Protein AF-L7WCQ1-F1 (afdb_monomer_lite)

Sequence (106 aa):
MSQLNDIVSQRKKGLSSSEIRQKLEEDGVEEAQIQFYLQKSDELFFNQMMSPKKTETASTNNATKVIKIITLILCLLLLISIFLGYITTGLLGLLIIWILIRYSSF

Foldseek 3Di:
DVLLVVLLVVVVVVDDLVNNLVVCVVVVHDPVVSVVSSVVSVVVNVCCVPVPPPPVCVPVVVVVVVVVVVVVVVVVVVVVVVVVVVVVVVVVVVVVVVVVVVVVVD

Structure (mmCIF, N/CA/C/O backbone):
data_AF-L7WCQ1-F1
#
_entry.id   AF-L7WCQ1-F1
#
loop_
_atom_site.group_PDB
_atom_site.id
_atom_site.type_symbol
_atom_site.label_atom_id
_atom_site.label_alt_id
_atom_site.label_comp_id
_atom_site.label_asym_id
_atom_site.label_entity_id
_atom_site.label_seq_id
_atom_site.pdbx_PDB_ins_code
_atom_site.Cartn_x
_atom_site.Cartn_y
_atom_site.Cartn_z
_atom_site.occupancy
_atom_site.B_iso_or_equiv
_atom_site.auth_seq_id
_atom_site.auth_comp_id
_atom_site.auth_asym_id
_atom_site.auth_atom_id
_atom_site.pdbx_PDB_model_num
ATOM 1 N N . MET A 1 1 ? -9.998 -4.894 24.648 1.00 58.88 1 MET A N 1
ATOM 2 C CA . MET A 1 1 ? -9.268 -4.428 23.438 1.00 58.88 1 MET A CA 1
ATOM 3 C C . MET A 1 1 ? -10.175 -4.165 22.238 1.00 58.88 1 MET A C 1
ATOM 5 O O . MET A 1 1 ? -10.001 -3.121 21.627 1.00 58.88 1 MET A O 1
ATOM 9 N N . SER A 1 2 ? -11.134 -5.044 21.903 1.00 74.31 2 SER A N 1
ATOM 10 C CA . SER A 1 2 ? -12.042 -4.842 20.753 1.00 74.31 2 SER A CA 1
ATOM 11 C C . SER A 1 2 ? -12.893 -3.561 20.859 1.00 74.31 2 SER A C 1
ATOM 13 O O . SER A 1 2 ? -12.859 -2.754 19.935 1.00 74.31 2 SER A O 1
ATOM 15 N N . GLN A 1 3 ? -13.525 -3.298 22.012 1.00 77.50 3 GLN A N 1
ATOM 16 C CA . GLN A 1 3 ? -14.313 -2.071 22.242 1.00 77.50 3 GLN A CA 1
ATOM 17 C C . GLN A 1 3 ? -13.492 -0.782 22.107 1.00 77.50 3 GLN A C 1
ATOM 19 O O . GLN A 1 3 ? -13.899 0.136 21.409 1.00 77.50 3 GLN A O 1
ATOM 24 N N . LEU A 1 4 ? -12.299 -0.717 22.709 1.00 79.00 4 LEU A N 1
ATOM 25 C CA . LEU A 1 4 ? -11.437 0.468 22.610 1.00 79.00 4 LEU A CA 1
ATOM 26 C C . LEU A 1 4 ? -11.041 0.773 21.156 1.00 79.00 4 LEU A C 1
ATOM 28 O O . LEU A 1 4 ? -10.988 1.935 20.765 1.00 79.00 4 LEU A O 1
ATOM 32 N N . ASN A 1 5 ? -10.779 -0.257 20.347 1.00 78.19 5 ASN A N 1
ATOM 33 C CA . ASN A 1 5 ? -10.455 -0.066 18.936 1.00 78.19 5 ASN A CA 1
ATOM 34 C C . ASN A 1 5 ? -11.669 0.421 18.126 1.00 78.19 5 ASN A C 1
ATOM 36 O O . ASN A 1 5 ? -11.512 1.255 17.235 1.00 78.19 5 ASN A O 1
ATOM 40 N N . ASP A 1 6 ? -12.874 -0.054 18.457 1.00 82.88 6 ASP A N 1
ATOM 41 C CA . ASP A 1 6 ? -14.108 0.441 17.842 1.00 82.88 6 ASP A CA 1
ATOM 42 C C . ASP A 1 6 ? -14.368 1.910 18.201 1.00 82.88 6 ASP A C 1
ATOM 44 O O . ASP A 1 6 ? -14.624 2.726 17.320 1.00 82.88 6 ASP A O 1
ATOM 48 N N . ILE A 1 7 ? -14.166 2.291 19.463 1.00 82.88 7 ILE A N 1
ATOM 49 C CA . ILE A 1 7 ? -14.280 3.681 19.928 1.00 82.88 7 ILE A CA 1
ATOM 50 C C . ILE A 1 7 ? -13.277 4.597 19.206 1.00 82.88 7 ILE A C 1
ATOM 52 O O . ILE A 1 7 ? -13.637 5.670 18.723 1.00 82.88 7 ILE A O 1
ATOM 56 N N . VAL A 1 8 ? -12.022 4.158 19.053 1.00 79.00 8 VAL A N 1
ATOM 57 C CA . VAL A 1 8 ? -11.005 4.895 18.279 1.00 79.00 8 VAL A CA 1
ATOM 58 C C . VAL A 1 8 ? -11.408 5.019 16.802 1.00 79.00 8 VAL A C 1
ATOM 60 O O . VAL A 1 8 ? -11.184 6.060 16.185 1.00 79.00 8 VAL A O 1
ATOM 63 N N . SER A 1 9 ? -12.029 3.987 16.225 1.00 81.69 9 SER A N 1
ATOM 64 C CA . SER A 1 9 ? -12.565 4.015 14.857 1.00 81.69 9 SER A CA 1
ATOM 65 C C . SER A 1 9 ? -13.734 4.996 14.714 1.00 81.69 9 SER A C 1
ATOM 67 O O . SER A 1 9 ? -13.776 5.769 13.757 1.00 81.69 9 SER A O 1
ATOM 69 N N . GLN A 1 10 ? -14.652 5.029 15.682 1.00 82.50 10 GLN A N 1
ATOM 70 C CA . GLN A 1 10 ? -15.760 5.985 15.724 1.00 82.50 10 GLN A CA 1
ATOM 71 C C . GLN A 1 10 ? -15.245 7.428 15.823 1.00 82.50 10 GLN A C 1
ATOM 73 O O . GLN A 1 10 ? -15.680 8.286 15.055 1.00 82.50 10 GLN A O 1
ATOM 78 N N . ARG A 1 11 ? -14.227 7.682 16.652 1.00 81.38 11 ARG A N 1
ATOM 79 C CA . ARG A 1 11 ? -13.576 8.997 16.740 1.00 81.38 11 ARG A CA 1
ATOM 80 C C . ARG A 1 11 ? -12.903 9.414 15.428 1.00 81.38 11 ARG A C 1
ATOM 82 O O . ARG A 1 11 ? -13.032 10.562 15.014 1.00 81.38 11 ARG A O 1
ATOM 89 N N . LYS A 1 12 ? -12.264 8.487 14.703 1.00 77.81 12 LYS A N 1
ATOM 90 C CA . LYS A 1 12 ? -11.738 8.758 13.346 1.00 77.81 12 LYS A CA 1
ATOM 91 C C . LYS A 1 12 ? -12.819 9.137 12.335 1.00 77.81 12 LYS A C 1
ATOM 93 O O . LYS A 1 12 ? -12.526 9.869 11.396 1.00 77.81 12 LYS A O 1
ATOM 98 N N . LYS A 1 13 ? -14.042 8.627 12.505 1.00 82.75 13 LYS A N 1
ATOM 99 C CA . LYS A 1 13 ? -15.201 8.976 11.669 1.00 82.75 13 LYS A CA 1
ATOM 100 C C . LYS A 1 13 ? -15.810 10.337 12.029 1.00 82.75 13 LYS A C 1
ATOM 102 O O . LYS A 1 13 ? -16.728 10.766 11.343 1.00 82.75 13 LYS A O 1
ATOM 107 N N . GLY A 1 14 ? -15.291 11.012 13.058 1.00 80.25 14 GLY A N 1
ATOM 108 C CA . GLY A 1 14 ? -15.732 12.341 13.479 1.00 80.25 14 GLY A CA 1
ATOM 109 C C . GLY A 1 14 ? -16.789 12.349 14.581 1.00 80.25 14 GLY A C 1
ATOM 110 O O . GLY A 1 14 ? -17.325 13.416 14.859 1.00 80.25 14 GLY A O 1
ATOM 111 N N . LEU A 1 15 ? -17.086 11.205 15.215 1.00 85.00 15 LEU A N 1
ATOM 112 C CA . LEU A 1 15 ? -18.000 11.178 16.361 1.00 85.00 15 LEU A CA 1
ATOM 113 C C . LEU A 1 15 ? -17.390 11.903 17.564 1.00 85.00 15 LEU A C 1
ATOM 115 O O . LEU A 1 15 ? -16.224 11.693 17.919 1.00 85.00 15 LEU A O 1
ATOM 119 N N . SER A 1 16 ? -18.211 12.723 18.212 1.00 83.81 16 SER A N 1
ATOM 120 C CA . SER A 1 16 ? -17.870 13.412 19.450 1.00 83.81 16 SER A CA 1
ATOM 121 C C . SER A 1 16 ? -17.812 12.446 20.636 1.00 83.81 16 SER A C 1
ATOM 123 O O . SER A 1 16 ? -18.476 11.408 20.673 1.00 83.81 16 SER A O 1
ATOM 125 N N . SER A 1 17 ? -17.039 12.808 21.662 1.00 83.62 17 SER A N 1
ATOM 126 C CA . SER A 1 17 ? -16.943 12.029 22.904 1.00 83.62 17 SER A CA 1
ATOM 127 C C . SER A 1 17 ? -18.299 11.846 23.596 1.00 83.62 17 SER A C 1
ATOM 129 O O . SER A 1 17 ? -18.506 10.827 24.243 1.00 83.62 17 SER A O 1
ATOM 131 N N . SER A 1 18 ? -19.223 12.798 23.442 1.00 85.56 18 SER A N 1
ATOM 132 C CA . SER A 1 18 ? -20.597 12.712 23.951 1.00 85.56 18 SER A CA 1
ATOM 133 C C . SER A 1 18 ? -21.433 11.653 23.234 1.00 85.56 18 SER A C 1
ATOM 135 O O . SER A 1 18 ? -22.153 10.913 23.893 1.00 85.56 18 SER A O 1
ATOM 137 N N . GLU A 1 19 ? -21.309 11.532 21.911 1.00 86.44 19 GLU A N 1
ATOM 138 C CA . GLU A 1 19 ? -22.036 10.513 21.137 1.00 86.44 19 GLU A CA 1
ATOM 139 C C . GLU A 1 19 ? -21.513 9.106 21.445 1.00 86.44 19 GLU A C 1
ATOM 141 O O . GLU A 1 19 ? -22.281 8.163 21.621 1.00 86.44 19 GLU A O 1
ATOM 146 N N . ILE A 1 20 ? -20.190 8.972 21.568 1.00 87.31 20 ILE A N 1
ATOM 147 C CA . ILE A 1 20 ? -19.544 7.716 21.969 1.00 87.31 20 ILE A CA 1
ATOM 148 C C . ILE A 1 20 ? -19.964 7.339 23.392 1.00 87.31 20 ILE A C 1
ATOM 150 O O . ILE A 1 20 ? -20.255 6.178 23.662 1.00 87.31 20 ILE A O 1
ATOM 154 N N . ARG A 1 21 ? -20.005 8.319 24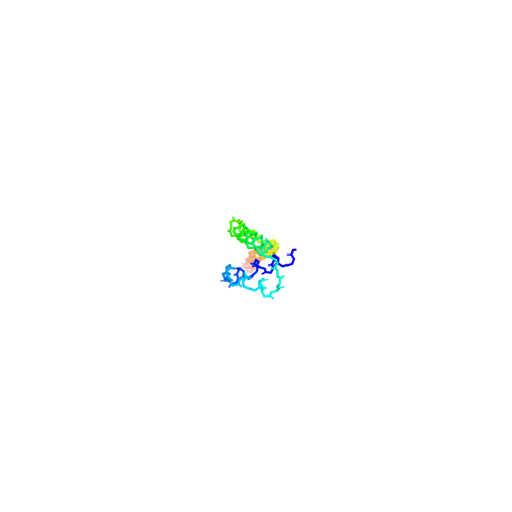.301 1.00 88.38 21 ARG A N 1
ATOM 155 C CA . ARG A 1 21 ? -20.451 8.127 25.681 1.00 88.38 21 ARG A CA 1
ATOM 156 C C . ARG A 1 21 ? -21.882 7.607 25.740 1.00 88.38 21 ARG A C 1
ATOM 158 O O . ARG A 1 21 ? -22.098 6.577 26.363 1.00 88.38 21 ARG A O 1
ATOM 165 N N . GLN A 1 22 ? -22.813 8.270 25.057 1.00 88.88 22 GLN A N 1
ATOM 166 C CA . GLN A 1 22 ? -24.214 7.853 25.020 1.00 88.88 22 GLN A CA 1
ATOM 167 C C . GLN A 1 22 ? -24.350 6.405 24.530 1.00 88.88 22 GLN A C 1
ATOM 169 O O . GLN A 1 22 ? -25.053 5.607 25.138 1.00 88.88 22 GLN A O 1
ATOM 174 N N . LYS A 1 23 ? -23.607 6.031 23.484 1.00 86.25 23 LYS A N 1
ATOM 175 C CA . LYS A 1 23 ? -23.614 4.661 22.962 1.00 86.25 23 LYS A CA 1
ATOM 176 C C . LYS A 1 23 ? -23.093 3.631 23.971 1.00 86.25 23 LYS A C 1
ATOM 178 O O . LYS A 1 23 ? -23.616 2.528 24.051 1.00 86.25 23 LYS A O 1
ATOM 183 N N . LEU A 1 24 ? -22.072 3.981 24.755 1.00 86.69 24 LEU A N 1
ATOM 184 C CA . LEU A 1 24 ? -21.542 3.096 25.796 1.00 86.69 24 LEU A CA 1
ATOM 185 C C . LEU A 1 24 ? -22.494 2.971 26.993 1.00 86.69 24 LEU A C 1
ATOM 187 O O . LEU A 1 24 ? -22.580 1.897 27.582 1.00 86.69 24 LEU A O 1
ATOM 191 N N . GLU A 1 25 ? -23.213 4.042 27.331 1.00 88.44 25 GLU A N 1
ATOM 192 C CA . GLU A 1 25 ? -24.284 4.007 28.333 1.00 88.44 25 GLU A CA 1
ATOM 193 C C . GLU A 1 25 ? -25.438 3.098 27.862 1.00 88.44 25 GLU A C 1
ATOM 195 O O . GLU A 1 25 ? -25.919 2.269 28.633 1.00 88.44 25 GLU A O 1
ATOM 200 N N . GLU A 1 26 ? -25.826 3.181 26.582 1.00 88.69 26 GLU A N 1
ATOM 201 C CA . GLU A 1 26 ? -26.829 2.304 25.951 1.00 88.69 26 GLU A CA 1
ATOM 202 C C . GLU A 1 26 ? -26.391 0.828 25.921 1.00 88.69 26 GLU A C 1
ATOM 204 O O . GLU A 1 26 ? -27.207 -0.067 26.149 1.00 88.69 26 GLU A O 1
ATOM 209 N N . ASP A 1 27 ? -25.097 0.570 25.718 1.00 85.06 27 ASP A N 1
ATOM 210 C CA . ASP A 1 27 ? -24.494 -0.768 25.762 1.00 85.06 27 ASP A CA 1
ATOM 211 C C . ASP A 1 27 ? -24.334 -1.315 27.203 1.00 85.06 27 ASP A C 1
ATOM 213 O O . ASP A 1 27 ? -23.844 -2.432 27.397 1.00 85.06 27 ASP A O 1
ATOM 217 N N . GLY A 1 28 ? -24.738 -0.551 28.227 1.00 86.44 28 GLY A N 1
ATOM 218 C CA . GLY A 1 28 ? -24.673 -0.951 29.636 1.00 86.44 28 GLY A CA 1
ATOM 219 C C . GLY A 1 28 ? -23.259 -0.945 30.223 1.00 86.44 28 GLY A C 1
ATOM 220 O O . GLY A 1 28 ? -22.982 -1.667 31.184 1.00 86.44 28 GLY A O 1
ATOM 221 N N . VAL A 1 29 ? -22.344 -0.164 29.643 1.00 85.75 29 VAL A N 1
ATOM 222 C CA . VAL A 1 29 ? -20.970 -0.030 30.135 1.00 85.75 29 VAL A CA 1
ATOM 223 C C . VAL A 1 29 ? -20.957 0.845 31.387 1.00 85.75 29 VAL A C 1
ATOM 225 O O . VAL A 1 29 ? -21.604 1.883 31.468 1.00 85.75 29 VAL A O 1
ATOM 228 N N . GLU A 1 30 ? -20.189 0.425 32.384 1.00 88.88 30 GLU A N 1
ATOM 229 C CA . GLU A 1 30 ? -20.057 1.141 33.647 1.00 88.88 30 GLU A CA 1
ATOM 230 C C . GLU A 1 30 ? -19.341 2.491 33.468 1.00 88.88 30 GLU A C 1
ATOM 232 O O . GLU A 1 30 ? -18.329 2.580 32.772 1.00 88.88 30 GLU A O 1
ATOM 237 N N . GLU A 1 31 ? -19.810 3.535 34.154 1.00 85.69 31 GLU A N 1
ATOM 238 C CA . GLU A 1 31 ? -19.327 4.918 34.006 1.00 85.69 31 GLU A CA 1
ATOM 239 C C . GLU A 1 31 ? -17.798 5.061 34.163 1.00 85.69 31 GLU A C 1
ATOM 241 O O . GLU A 1 31 ? -17.138 5.766 33.396 1.00 85.69 31 GLU A O 1
ATOM 246 N N . ALA A 1 32 ? -17.198 4.330 35.110 1.00 84.94 32 ALA A N 1
ATOM 247 C CA . ALA A 1 32 ? -15.747 4.316 35.309 1.00 84.94 32 ALA A CA 1
ATOM 248 C C . ALA A 1 32 ? -14.990 3.755 34.088 1.00 84.94 32 ALA A C 1
ATOM 250 O O . ALA A 1 32 ? -13.901 4.222 33.741 1.00 84.94 32 ALA A O 1
ATOM 251 N N . GLN A 1 33 ? -15.578 2.771 33.406 1.00 85.62 33 GLN A N 1
ATOM 252 C CA . GLN A 1 33 ? -15.022 2.181 32.191 1.00 85.62 33 GLN A CA 1
ATOM 253 C C . GLN A 1 33 ? -15.231 3.101 30.986 1.00 85.62 33 GLN A C 1
ATOM 255 O O . GLN A 1 33 ? -14.324 3.235 30.167 1.00 85.62 33 GLN A O 1
ATOM 260 N N . ILE A 1 34 ? -16.374 3.789 30.901 1.00 86.56 34 ILE A N 1
ATOM 261 C CA . ILE A 1 34 ? -16.646 4.802 29.870 1.00 86.56 34 ILE A CA 1
ATOM 262 C C . ILE A 1 34 ? -15.576 5.892 29.904 1.00 86.56 34 ILE A C 1
ATOM 264 O O . ILE A 1 34 ? -14.951 6.184 28.880 1.00 86.56 34 ILE A O 1
ATOM 268 N N . GLN A 1 35 ? -15.310 6.450 31.086 1.00 88.19 35 GLN A N 1
ATOM 269 C CA . GLN A 1 35 ? -14.297 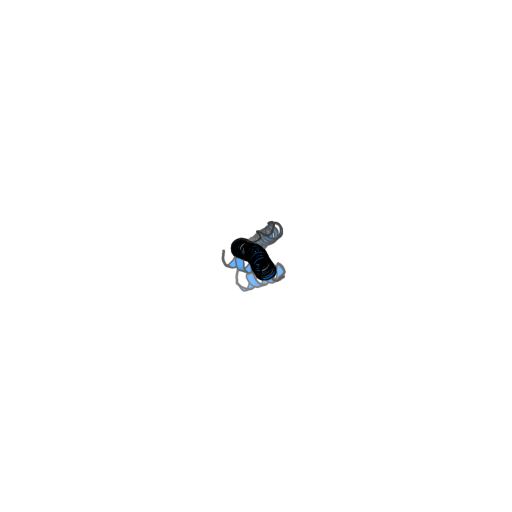7.489 31.253 1.00 88.19 35 GLN A CA 1
ATOM 270 C C . GLN A 1 35 ? -12.904 6.991 30.847 1.00 88.19 35 GLN A C 1
ATOM 272 O O . GLN A 1 35 ? -12.190 7.670 30.103 1.00 88.19 35 GLN A O 1
ATOM 277 N N . PHE A 1 36 ? -12.546 5.772 31.261 1.00 88.88 36 PHE A N 1
ATOM 278 C CA . PHE A 1 36 ? -11.294 5.132 30.866 1.00 88.88 36 PHE A CA 1
ATOM 279 C C . PHE A 1 36 ? -11.179 4.961 29.342 1.00 88.88 36 PHE A C 1
ATOM 281 O O . PHE A 1 36 ? -10.141 5.279 28.756 1.00 88.88 36 PHE A O 1
ATOM 288 N N . TYR A 1 37 ? -12.233 4.485 28.674 1.00 85.75 37 TYR A N 1
ATOM 289 C CA . TYR A 1 37 ? -12.221 4.270 27.228 1.00 85.75 37 TYR A CA 1
ATOM 290 C C . TYR A 1 37 ? -12.149 5.575 26.432 1.00 85.75 37 TYR A C 1
ATOM 292 O O . TYR A 1 37 ? -11.421 5.640 25.436 1.00 85.75 37 TYR A O 1
ATOM 300 N N . LEU A 1 38 ? -12.853 6.621 26.866 1.00 87.81 38 LEU A N 1
ATOM 301 C CA . LEU A 1 38 ? -12.807 7.938 26.227 1.00 87.81 38 LEU A CA 1
ATOM 302 C C . LEU A 1 38 ? -11.411 8.558 26.325 1.00 87.81 38 LEU A C 1
ATOM 304 O O . LEU A 1 38 ? -10.833 8.933 25.304 1.00 87.81 38 LEU A O 1
ATOM 308 N N . GLN A 1 39 ? -10.825 8.563 27.525 1.00 89.62 39 GLN A N 1
ATOM 309 C CA . GLN A 1 39 ? -9.482 9.099 27.740 1.00 89.62 39 GLN A CA 1
ATOM 310 C C . GLN A 1 39 ? -8.436 8.329 26.925 1.00 89.62 39 GLN A C 1
ATOM 312 O O . GLN A 1 39 ? -7.605 8.918 26.233 1.00 89.62 39 GLN A O 1
ATOM 317 N N . LYS A 1 40 ? -8.500 6.996 26.952 1.00 87.12 40 LYS A N 1
ATOM 318 C CA . LYS A 1 40 ? -7.525 6.159 26.252 1.00 87.12 40 LYS A CA 1
ATOM 319 C C . LYS A 1 40 ? -7.655 6.237 24.734 1.00 87.12 40 LYS A C 1
ATOM 321 O O . LYS A 1 40 ? -6.660 6.143 24.016 1.00 87.12 40 LYS A O 1
ATOM 326 N N . SER A 1 41 ? -8.870 6.417 24.225 1.00 85.44 41 SER A N 1
ATOM 327 C CA . SER A 1 41 ? -9.077 6.645 22.798 1.00 85.44 41 SER A CA 1
ATOM 328 C C . SER A 1 41 ? -8.592 8.026 22.353 1.00 85.44 41 SER A C 1
ATOM 330 O O . SER A 1 41 ? -8.237 8.169 21.185 1.00 85.44 41 SER A O 1
ATOM 332 N N . ASP A 1 42 ? -8.547 9.033 23.238 1.00 85.12 42 ASP A N 1
ATOM 333 C CA . ASP A 1 42 ? -8.059 10.385 22.907 1.00 85.12 42 ASP A CA 1
ATOM 334 C C . ASP A 1 42 ? -6.546 10.347 22.773 1.00 85.12 42 ASP A C 1
ATOM 336 O O . ASP A 1 42 ? -5.990 10.805 21.777 1.00 85.12 42 ASP A O 1
ATOM 340 N N . GLU A 1 43 ? -5.894 9.684 23.725 1.00 86.12 43 GLU A N 1
ATOM 341 C CA . GLU A 1 43 ? -4.463 9.414 23.689 1.00 86.12 43 GLU A CA 1
ATOM 342 C C . GLU A 1 43 ? -4.068 8.636 22.425 1.00 86.12 43 GLU A C 1
ATOM 344 O O . GLU A 1 43 ? -3.149 9.035 21.714 1.00 86.12 43 GLU A O 1
ATOM 349 N N . LEU A 1 44 ? -4.790 7.561 22.085 1.00 84.44 44 LEU A N 1
ATOM 350 C CA . LEU A 1 44 ? -4.536 6.778 20.871 1.00 84.44 44 LEU A CA 1
ATOM 351 C C . LEU A 1 44 ? -4.757 7.587 19.593 1.00 84.44 44 LEU A C 1
ATOM 353 O O . LEU A 1 44 ? -3.965 7.476 18.658 1.00 84.44 44 LEU A O 1
ATOM 357 N N . PHE A 1 45 ? -5.823 8.384 19.537 1.00 83.56 45 PHE A N 1
ATOM 358 C CA . PHE A 1 45 ? -6.120 9.226 18.384 1.00 83.56 45 PHE A CA 1
ATOM 359 C C . PHE A 1 45 ? -5.041 10.299 18.197 1.00 83.56 45 PHE A C 1
ATOM 361 O O . PHE A 1 45 ? -4.495 10.445 17.103 1.00 83.56 45 PHE A O 1
ATOM 368 N N . PHE A 1 46 ? -4.661 10.980 19.278 1.00 83.06 46 PHE A N 1
ATOM 369 C CA . PHE A 1 46 ? -3.603 11.981 19.267 1.00 83.06 46 PHE A CA 1
ATOM 370 C C . PHE A 1 46 ? -2.245 11.375 18.914 1.00 83.06 46 PHE A C 1
ATOM 372 O O . PHE A 1 46 ? -1.542 11.903 18.058 1.00 83.06 46 PHE A O 1
ATOM 379 N N . ASN A 1 47 ? -1.896 10.224 19.491 1.00 83.31 47 ASN A N 1
ATOM 380 C CA . ASN A 1 47 ? -0.649 9.531 19.189 1.00 83.31 47 ASN A CA 1
ATOM 381 C C . ASN A 1 47 ? -0.608 9.043 17.732 1.00 83.31 47 ASN A C 1
ATOM 383 O O . ASN A 1 47 ? 0.445 9.057 17.111 1.00 83.31 47 ASN A O 1
ATOM 387 N N . GLN A 1 48 ? -1.745 8.675 17.134 1.00 77.06 48 GLN A N 1
ATOM 388 C CA . GLN A 1 48 ? -1.817 8.358 15.702 1.00 77.06 48 GLN A CA 1
ATOM 389 C C . GLN A 1 48 ? -1.688 9.592 14.800 1.00 77.06 48 GLN A C 1
ATOM 391 O O . GLN A 1 48 ? -1.158 9.467 13.698 1.00 77.06 48 GLN A O 1
ATOM 396 N N . MET A 1 49 ? -2.156 10.762 15.245 1.00 76.62 49 MET A N 1
ATOM 397 C CA . MET A 1 49 ? -1.969 12.027 14.522 1.00 76.62 49 MET A CA 1
ATOM 398 C C . MET A 1 49 ? -0.539 12.568 14.650 1.00 76.62 49 MET A C 1
ATOM 400 O O . MET A 1 49 ? -0.004 13.105 13.684 1.00 76.62 49 MET A O 1
ATOM 404 N N . MET A 1 50 ? 0.075 12.415 15.825 1.00 76.25 50 MET A N 1
ATOM 405 C CA . MET A 1 50 ? 1.439 12.864 16.121 1.00 76.25 50 MET A CA 1
ATOM 406 C C . MET A 1 50 ? 2.510 11.872 15.678 1.00 76.25 50 MET A C 1
ATOM 408 O O . MET A 1 50 ? 3.655 12.265 15.458 1.00 76.25 50 MET A O 1
ATOM 412 N N . SER A 1 51 ? 2.172 10.588 15.538 1.00 71.06 51 SER A N 1
ATOM 413 C CA . SER A 1 51 ? 3.098 9.621 14.967 1.00 71.06 51 SER A CA 1
ATOM 414 C C . SER A 1 51 ? 3.348 10.030 13.517 1.00 71.06 51 SER A C 1
ATOM 416 O O . SER A 1 51 ? 2.389 10.097 12.739 1.00 71.06 51 SER A O 1
ATOM 418 N N . PRO A 1 52 ? 4.605 10.328 13.129 1.00 60.84 52 PRO A N 1
ATOM 419 C CA . PRO A 1 52 ? 4.918 10.639 11.748 1.00 60.84 52 PRO A CA 1
ATOM 420 C C . PRO A 1 52 ? 4.436 9.452 10.939 1.00 60.84 52 PRO A C 1
ATOM 422 O O . PRO A 1 52 ? 4.923 8.341 11.152 1.00 60.84 52 PRO A O 1
ATOM 425 N N . LYS A 1 53 ? 3.419 9.700 10.098 1.00 57.78 53 LYS A N 1
ATOM 426 C CA . LYS A 1 53 ? 2.732 8.722 9.255 1.00 57.78 53 LYS A CA 1
ATOM 427 C C . LYS A 1 53 ? 3.785 7.723 8.813 1.00 57.78 53 LYS A C 1
ATOM 429 O O . LYS A 1 53 ? 4.640 8.082 8.000 1.00 57.78 53 LYS A O 1
ATOM 434 N N . LYS A 1 54 ? 3.803 6.532 9.430 1.00 52.09 54 LYS A N 1
ATOM 435 C CA . LYS A 1 54 ? 4.730 5.474 9.048 1.00 52.09 54 LYS A CA 1
ATOM 436 C C . LYS A 1 54 ? 4.274 5.149 7.648 1.00 52.09 54 LYS A C 1
ATOM 438 O O . LYS A 1 54 ? 3.254 4.500 7.453 1.00 52.09 54 LYS A O 1
ATOM 443 N N . THR A 1 55 ? 4.905 5.802 6.687 1.00 50.25 55 THR A N 1
ATOM 444 C CA . THR A 1 55 ? 4.595 5.642 5.289 1.00 50.25 55 THR A CA 1
ATOM 445 C C . THR A 1 55 ? 4.852 4.170 5.071 1.00 50.25 55 THR A C 1
ATOM 447 O O . THR A 1 55 ? 5.982 3.700 5.179 1.00 50.25 55 THR A O 1
ATOM 450 N N . GLU A 1 56 ? 3.781 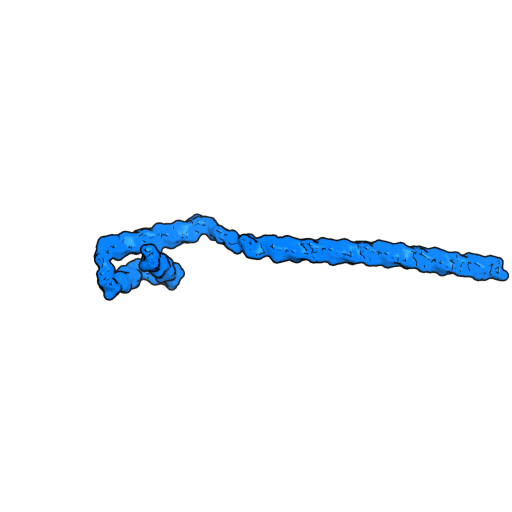3.407 4.893 1.00 50.00 56 GLU A N 1
ATOM 451 C CA . GLU A 1 56 ? 3.846 2.019 4.473 1.00 50.00 56 GLU A CA 1
ATOM 452 C C . GLU A 1 56 ? 4.341 2.011 3.021 1.00 50.00 56 GLU A C 1
ATOM 454 O O . GLU A 1 56 ? 3.653 1.636 2.084 1.00 50.00 56 GLU A O 1
ATOM 459 N N . THR A 1 57 ? 5.569 2.471 2.802 1.00 46.06 57 THR A N 1
ATOM 460 C CA . THR A 1 57 ? 6.299 2.376 1.540 1.00 46.06 57 THR A CA 1
ATOM 461 C C . THR A 1 57 ? 7.025 1.038 1.457 1.00 46.06 57 THR A C 1
ATOM 463 O O . THR A 1 57 ? 7.976 0.887 0.701 1.00 46.06 57 THR A O 1
ATOM 466 N N . ALA A 1 58 ? 6.576 0.020 2.197 1.00 46.53 58 ALA A N 1
ATOM 467 C CA . ALA A 1 58 ? 7.127 -1.326 2.093 1.00 46.53 58 ALA A CA 1
ATOM 468 C C . ALA A 1 58 ? 6.727 -2.023 0.776 1.00 46.53 58 ALA A C 1
ATOM 470 O O . ALA A 1 58 ? 7.451 -2.900 0.313 1.00 46.53 58 ALA A O 1
ATOM 471 N N . SER A 1 59 ? 5.623 -1.616 0.134 1.00 46.69 59 SER A N 1
ATOM 472 C CA . SER A 1 59 ? 5.127 -2.270 -1.091 1.00 46.69 59 SER A CA 1
ATOM 473 C C . SER A 1 59 ? 5.676 -1.648 -2.390 1.00 46.69 59 SER A C 1
ATOM 475 O O . SER A 1 59 ? 5.985 -2.349 -3.354 1.00 46.69 59 SER A O 1
ATOM 477 N N . THR A 1 60 ? 5.911 -0.330 -2.415 1.00 46.72 60 THR A N 1
ATOM 478 C CA . THR A 1 60 ? 6.289 0.404 -3.644 1.00 46.72 60 THR A CA 1
ATOM 479 C C . THR A 1 60 ? 7.785 0.337 -3.987 1.00 46.72 60 THR A C 1
ATOM 481 O O . THR A 1 60 ? 8.191 0.664 -5.106 1.00 46.72 60 THR A O 1
ATOM 484 N N . ASN A 1 61 ? 8.633 -0.118 -3.060 1.00 55.47 61 ASN A N 1
ATOM 485 C CA . ASN A 1 61 ? 10.083 -0.208 -3.274 1.00 55.47 61 ASN A CA 1
ATOM 486 C C . ASN A 1 61 ? 10.482 -1.308 -4.268 1.00 55.47 61 ASN A C 1
ATOM 488 O O . ASN A 1 61 ? 11.545 -1.234 -4.881 1.00 55.47 61 ASN A O 1
ATOM 492 N N . ASN A 1 62 ? 9.645 -2.329 -4.442 1.00 59.41 62 ASN A N 1
ATOM 493 C CA . ASN A 1 62 ? 9.969 -3.492 -5.269 1.00 59.41 62 ASN A CA 1
ATOM 494 C C . ASN A 1 62 ? 9.685 -3.178 -6.742 1.00 59.41 62 ASN A C 1
ATOM 496 O O . ASN A 1 62 ? 10.541 -3.362 -7.603 1.00 59.41 62 ASN A O 1
ATOM 500 N N . ALA A 1 63 ? 8.504 -2.613 -7.013 1.00 62.31 63 ALA A N 1
ATOM 501 C CA . ALA A 1 63 ? 8.077 -2.230 -8.354 1.00 62.31 63 ALA A CA 1
ATOM 502 C C . ALA A 1 63 ? 8.979 -1.142 -8.951 1.00 62.31 63 ALA A C 1
ATOM 504 O O . ALA A 1 63 ? 9.402 -1.245 -10.098 1.00 62.31 63 ALA A O 1
ATOM 505 N N . THR A 1 64 ? 9.358 -0.135 -8.159 1.00 70.94 64 THR A N 1
ATOM 506 C CA . THR A 1 64 ? 10.276 0.924 -8.614 1.00 70.94 64 THR A CA 1
ATOM 507 C C . THR A 1 64 ? 11.683 0.403 -8.913 1.00 70.94 64 THR A C 1
ATOM 509 O O . THR A 1 64 ? 12.318 0.881 -9.853 1.00 70.94 64 THR A O 1
ATOM 512 N N . LYS A 1 65 ? 12.170 -0.608 -8.180 1.00 75.62 65 LYS A N 1
ATOM 513 C CA . LYS A 1 65 ? 13.434 -1.297 -8.497 1.00 75.62 65 LYS A CA 1
ATOM 514 C C . LYS A 1 65 ? 13.340 -2.099 -9.797 1.00 75.62 65 LYS A C 1
ATOM 516 O O . LYS A 1 65 ? 14.238 -1.994 -10.626 1.00 75.62 65 LYS A O 1
ATOM 521 N N . VAL A 1 66 ? 12.251 -2.841 -10.002 1.00 81.19 66 VAL A N 1
ATOM 522 C CA . VAL A 1 66 ? 12.017 -3.617 -11.234 1.00 81.19 66 VAL A CA 1
ATOM 523 C C . VAL A 1 66 ? 11.916 -2.699 -12.453 1.00 81.19 66 VAL A C 1
ATOM 525 O O . VAL A 1 66 ? 12.585 -2.944 -13.453 1.00 81.19 66 VAL A O 1
ATOM 528 N N . ILE A 1 67 ? 11.171 -1.594 -12.350 1.00 85.62 67 ILE A N 1
ATOM 529 C CA . ILE A 1 67 ? 11.062 -0.597 -13.425 1.00 85.62 67 ILE A CA 1
ATOM 530 C C . ILE A 1 67 ? 12.441 -0.016 -13.757 1.00 85.62 67 ILE A C 1
ATOM 532 O O . ILE A 1 67 ? 12.796 0.065 -14.927 1.00 85.62 67 ILE A O 1
ATOM 536 N N . LYS A 1 68 ? 13.262 0.319 -12.751 1.00 84.62 68 LYS A N 1
ATOM 537 C CA . LYS A 1 68 ? 14.632 0.808 -12.984 1.00 84.62 68 LYS A CA 1
ATOM 538 C C . LYS A 1 68 ? 15.497 -0.200 -13.745 1.00 84.62 68 LYS A C 1
ATOM 540 O O . LYS A 1 68 ? 16.226 0.209 -14.644 1.00 84.62 68 LYS A O 1
ATOM 545 N N . ILE A 1 69 ? 15.411 -1.490 -13.414 1.00 90.69 69 ILE A N 1
ATOM 546 C CA . ILE A 1 69 ? 16.170 -2.547 -14.102 1.00 90.69 69 ILE A CA 1
ATOM 547 C C . ILE A 1 69 ? 15.705 -2.690 -15.556 1.00 90.69 69 ILE A C 1
ATOM 549 O O . ILE A 1 69 ? 16.538 -2.726 -16.457 1.00 90.69 69 ILE A O 1
ATOM 553 N N . ILE A 1 70 ? 14.390 -2.712 -15.797 1.00 93.25 70 ILE A N 1
ATOM 554 C CA . ILE A 1 70 ? 13.824 -2.804 -17.151 1.00 93.25 70 ILE A CA 1
ATOM 555 C C . ILE A 1 70 ? 14.261 -1.604 -17.997 1.00 93.25 70 ILE A C 1
ATOM 557 O O . ILE A 1 70 ? 14.737 -1.785 -19.118 1.00 93.25 70 ILE A O 1
ATOM 561 N N . THR A 1 71 ? 14.171 -0.389 -17.450 1.00 94.00 71 THR A N 1
ATOM 562 C CA . THR A 1 71 ? 14.620 0.829 -18.136 1.00 94.00 71 THR A CA 1
ATOM 563 C C . THR A 1 71 ? 16.115 0.778 -18.457 1.00 94.00 71 THR A C 1
ATOM 565 O O . THR A 1 71 ? 16.512 1.160 -19.557 1.00 94.00 71 THR A O 1
ATOM 568 N N . LEU A 1 72 ? 16.949 0.276 -17.539 1.00 93.44 72 LEU A N 1
ATOM 569 C CA . LEU A 1 72 ? 18.391 0.136 -17.761 1.00 93.44 72 LEU A CA 1
ATOM 570 C C . LEU A 1 72 ? 18.694 -0.829 -18.919 1.00 93.44 72 LEU A C 1
ATOM 572 O O . LEU A 1 72 ? 19.490 -0.502 -19.797 1.00 93.44 72 LEU A O 1
ATOM 576 N N . ILE A 1 73 ? 18.035 -1.992 -18.943 1.00 95.44 73 ILE A N 1
ATOM 577 C CA . ILE A 1 73 ? 18.204 -3.004 -19.998 1.00 95.44 73 ILE A CA 1
ATOM 578 C C . ILE A 1 73 ? 17.752 -2.453 -21.353 1.00 95.44 73 ILE A C 1
ATOM 580 O O . ILE A 1 73 ? 18.450 -2.630 -22.351 1.00 95.44 73 ILE A O 1
ATOM 584 N N . LEU A 1 74 ? 16.616 -1.750 -21.394 1.00 94.25 74 LEU A N 1
ATOM 585 C CA . LEU A 1 74 ? 16.109 -1.143 -22.623 1.00 94.25 74 LEU A CA 1
ATOM 586 C C . LEU A 1 74 ? 17.088 -0.098 -23.178 1.00 94.25 74 LEU A C 1
ATOM 588 O O . LEU A 1 74 ? 17.372 -0.089 -24.374 1.00 94.25 74 LEU A O 1
ATOM 592 N N . CYS A 1 75 ? 17.644 0.744 -22.304 1.00 93.38 75 CYS A N 1
ATOM 593 C CA . CYS A 1 75 ? 18.633 1.751 -22.685 1.00 93.38 75 CYS A CA 1
ATOM 594 C C . CYS A 1 75 ? 19.923 1.103 -23.221 1.00 93.38 75 CYS A C 1
ATOM 596 O O . CYS A 1 75 ? 20.482 1.549 -24.223 1.00 93.38 75 CYS A O 1
ATOM 598 N N . LEU A 1 76 ? 20.356 -0.002 -22.606 1.00 92.94 76 LEU A N 1
ATOM 599 C CA . LEU A 1 76 ? 21.521 -0.761 -23.054 1.00 92.94 76 LEU A CA 1
ATOM 600 C C . LEU A 1 76 ? 21.303 -1.395 -24.438 1.00 92.94 76 LEU A C 1
ATOM 602 O O . LEU A 1 76 ? 22.176 -1.299 -25.298 1.00 92.94 76 LEU A O 1
ATOM 606 N N . LEU A 1 77 ? 20.133 -1.994 -24.682 1.00 92.44 77 LEU A N 1
ATOM 607 C CA . LEU A 1 77 ? 19.773 -2.558 -25.990 1.00 92.44 77 LEU A CA 1
ATOM 608 C C . LEU A 1 77 ? 19.737 -1.492 -27.092 1.00 92.44 77 LEU A C 1
ATOM 610 O O . LEU A 1 77 ? 20.226 -1.730 -28.199 1.00 92.44 77 LEU A O 1
ATOM 614 N N . LEU A 1 78 ? 19.200 -0.308 -26.786 1.00 88.62 78 LEU A N 1
ATOM 615 C CA . LEU A 1 78 ? 19.213 0.845 -27.690 1.00 88.62 78 LEU A CA 1
ATOM 616 C C . LEU A 1 78 ? 20.642 1.269 -28.042 1.00 88.62 78 LEU A C 1
ATOM 618 O O . LEU A 1 78 ? 20.952 1.452 -29.218 1.00 88.62 78 LEU A O 1
ATOM 622 N N . LEU A 1 79 ? 21.5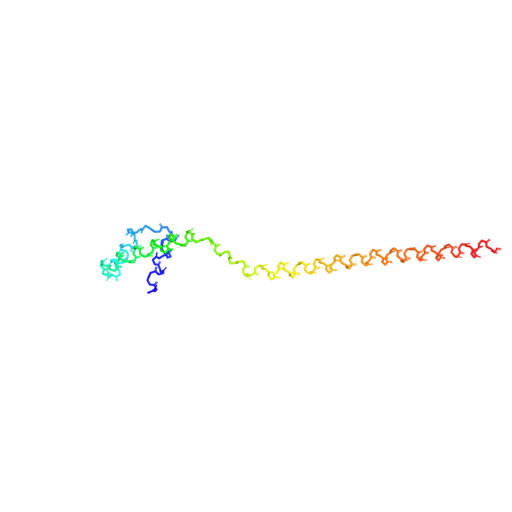27 1.361 -27.047 1.00 88.81 79 LEU A N 1
ATOM 623 C CA . LEU A 1 79 ? 22.922 1.739 -27.261 1.00 88.81 79 LEU A CA 1
ATOM 624 C C . LEU A 1 79 ? 23.660 0.729 -28.152 1.00 88.81 79 LEU A C 1
ATOM 626 O O . LEU A 1 79 ? 24.338 1.123 -29.099 1.00 88.81 79 LEU A O 1
ATOM 630 N N . ILE A 1 80 ? 23.478 -0.570 -27.892 1.00 87.56 80 ILE A N 1
ATOM 631 C CA . ILE A 1 80 ? 24.047 -1.653 -28.708 1.00 87.56 80 ILE A CA 1
ATOM 632 C C . ILE A 1 80 ? 23.521 -1.570 -30.145 1.00 87.56 80 ILE A C 1
ATOM 634 O O . ILE A 1 80 ? 24.300 -1.676 -31.088 1.00 87.56 80 ILE A O 1
ATOM 638 N N . SER A 1 81 ? 22.223 -1.322 -30.327 1.00 83.44 81 SER A N 1
ATOM 639 C CA . SER A 1 81 ? 21.606 -1.211 -31.655 1.00 83.44 81 SER A CA 1
ATOM 640 C C . SER A 1 81 ? 22.184 -0.050 -32.465 1.00 83.44 81 SER A C 1
ATOM 642 O O . SER A 1 81 ? 22.486 -0.219 -33.644 1.00 83.44 81 SER A O 1
ATOM 644 N N . ILE A 1 82 ? 22.402 1.109 -31.836 1.00 83.69 82 ILE A N 1
ATOM 645 C CA . ILE A 1 82 ? 23.051 2.260 -32.482 1.00 83.69 82 ILE A CA 1
ATOM 646 C C . ILE A 1 82 ? 24.499 1.919 -32.850 1.00 83.69 82 ILE A C 1
ATOM 648 O O . ILE A 1 82 ? 24.944 2.229 -33.954 1.00 83.69 82 ILE A O 1
ATOM 652 N N . PHE A 1 83 ? 25.228 1.241 -31.961 1.00 79.81 83 PHE A N 1
ATOM 653 C CA . PHE A 1 83 ? 26.624 0.872 -32.196 1.00 79.81 83 PHE A CA 1
ATOM 654 C C . PHE A 1 83 ? 26.769 -0.143 -33.340 1.00 79.81 83 PHE A C 1
ATOM 656 O O . PHE A 1 83 ? 27.596 0.041 -34.232 1.00 79.81 83 PHE A O 1
ATOM 663 N N . LEU A 1 84 ? 25.920 -1.176 -33.380 1.00 75.69 84 LEU A N 1
ATOM 664 C CA . LEU A 1 84 ? 25.875 -2.137 -34.487 1.00 75.69 84 LEU A CA 1
ATOM 665 C C . LEU A 1 84 ? 25.383 -1.485 -35.781 1.00 75.69 84 LEU A C 1
ATOM 667 O O . LEU A 1 84 ? 25.913 -1.792 -36.844 1.00 75.69 84 LEU A O 1
ATOM 671 N N . GLY A 1 85 ? 24.415 -0.569 -35.712 1.00 74.62 85 GLY A N 1
ATOM 672 C CA . GLY A 1 85 ? 23.971 0.227 -36.856 1.00 74.62 85 GLY A CA 1
ATOM 673 C C . GLY A 1 85 ? 25.108 1.058 -37.451 1.00 74.62 85 GLY A C 1
ATOM 674 O O . GLY A 1 85 ? 25.293 1.088 -38.665 1.00 74.62 85 GLY A O 1
ATOM 675 N N . TYR A 1 86 ? 25.936 1.667 -36.605 1.00 73.75 86 TYR A N 1
ATOM 676 C CA . TYR A 1 86 ? 27.111 2.414 -37.044 1.00 73.75 86 TYR A CA 1
ATOM 677 C C . TYR A 1 86 ? 28.180 1.503 -37.664 1.00 73.75 86 TYR A C 1
ATOM 679 O O . TYR A 1 86 ? 28.675 1.794 -38.752 1.00 73.75 86 TYR A O 1
ATOM 687 N N . ILE A 1 87 ? 28.488 0.366 -37.027 1.00 71.50 87 ILE A N 1
ATOM 688 C CA . ILE A 1 87 ? 29.446 -0.620 -37.555 1.00 71.50 87 ILE A CA 1
ATOM 689 C C . ILE A 1 87 ? 28.968 -1.172 -38.900 1.00 71.50 87 ILE A C 1
ATOM 691 O O . ILE A 1 87 ? 29.744 -1.225 -39.850 1.00 71.50 87 ILE A O 1
ATOM 695 N N . THR A 1 88 ? 27.697 -1.561 -39.005 1.00 69.62 88 THR A N 1
ATOM 696 C CA . THR A 1 88 ? 27.124 -2.099 -40.247 1.00 69.62 88 THR A CA 1
ATOM 697 C C . THR A 1 88 ? 27.095 -1.052 -41.349 1.00 69.62 88 THR A C 1
ATOM 699 O O . THR A 1 88 ? 27.524 -1.356 -42.454 1.00 69.62 88 THR A O 1
ATOM 702 N N . THR A 1 89 ? 26.691 0.188 -41.058 1.00 74.38 89 THR A N 1
ATOM 703 C CA . THR A 1 89 ? 26.707 1.286 -42.040 1.00 74.38 89 THR A CA 1
ATOM 704 C C . THR A 1 89 ? 28.132 1.616 -42.493 1.00 74.38 89 THR A C 1
ATOM 706 O O . THR A 1 89 ? 28.370 1.812 -43.684 1.00 74.38 89 THR A O 1
ATOM 709 N N . GLY A 1 90 ? 29.104 1.611 -41.576 1.00 75.00 90 GLY A N 1
ATOM 710 C CA . GLY A 1 90 ? 30.519 1.808 -41.894 1.00 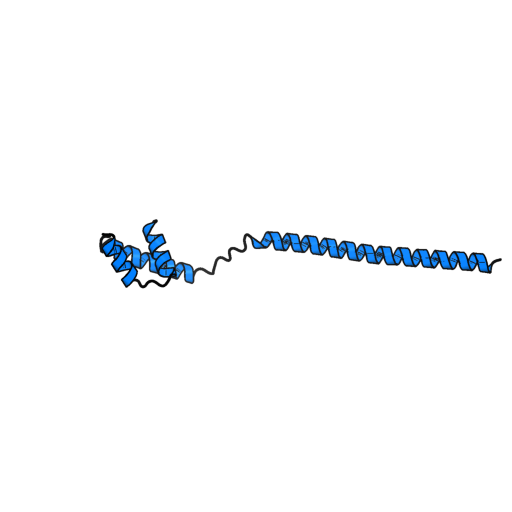75.00 90 GLY A CA 1
ATOM 711 C C . GLY A 1 90 ? 31.096 0.680 -42.753 1.00 75.00 90 GLY A C 1
ATOM 712 O O . GLY A 1 90 ? 31.783 0.948 -43.737 1.00 75.00 90 GLY A O 1
ATOM 713 N N . LEU A 1 91 ? 30.766 -0.576 -42.435 1.00 77.62 91 LEU A N 1
ATOM 714 C CA . LEU A 1 91 ? 31.188 -1.743 -43.210 1.00 77.62 91 LEU A CA 1
ATOM 715 C C . LEU A 1 91 ? 30.554 -1.745 -44.607 1.00 77.62 91 LEU A C 1
ATOM 717 O O . LEU A 1 91 ? 31.243 -2.014 -45.586 1.00 77.62 91 LEU A O 1
ATOM 721 N N . LEU A 1 92 ? 29.265 -1.402 -44.712 1.00 77.50 92 LEU A N 1
ATOM 722 C CA . LEU A 1 92 ? 28.555 -1.286 -45.987 1.00 77.50 92 LEU A CA 1
ATOM 723 C C . LEU A 1 92 ? 29.158 -0.169 -46.850 1.00 77.50 92 LEU A C 1
ATOM 725 O O . LEU A 1 92 ? 29.374 -0.370 -48.041 1.00 77.50 92 LEU A O 1
ATOM 729 N N . GLY A 1 93 ? 29.501 0.972 -46.244 1.00 77.38 93 GLY A N 1
ATOM 730 C CA . GLY A 1 93 ? 30.216 2.061 -46.912 1.00 77.38 93 GLY A CA 1
ATOM 731 C C . GLY A 1 93 ? 31.586 1.626 -47.440 1.00 77.38 93 GLY A C 1
ATOM 732 O O . GLY A 1 93 ? 31.913 1.884 -48.597 1.00 77.38 93 GLY A O 1
ATOM 733 N N . LEU A 1 94 ? 32.356 0.891 -46.634 1.00 82.00 94 LEU A N 1
ATOM 734 C CA . LEU A 1 94 ? 33.636 0.298 -47.043 1.00 82.00 94 LEU A CA 1
ATOM 735 C C . LEU A 1 94 ? 33.476 -0.696 -48.200 1.00 82.00 94 LEU A C 1
ATOM 737 O O . LEU A 1 94 ? 34.286 -0.699 -49.124 1.00 82.00 94 LEU A O 1
ATOM 741 N N . LEU A 1 95 ? 32.416 -1.504 -48.181 1.00 83.25 95 LEU A N 1
ATOM 742 C CA . LEU A 1 95 ? 32.108 -2.484 -49.222 1.00 83.25 95 LEU A CA 1
ATOM 743 C C . LEU A 1 95 ? 31.742 -1.793 -50.548 1.00 83.25 95 LEU A C 1
ATOM 745 O O . LEU A 1 95 ? 32.221 -2.197 -51.606 1.00 83.25 95 LEU A O 1
ATOM 749 N N . ILE A 1 96 ? 30.972 -0.702 -50.495 1.00 82.44 96 ILE A N 1
ATOM 750 C CA . ILE A 1 96 ? 30.645 0.125 -51.668 1.00 82.44 96 ILE A CA 1
ATOM 751 C C . ILE A 1 96 ? 31.909 0.779 -52.243 1.00 82.44 96 ILE A C 1
ATOM 753 O O . ILE A 1 96 ? 32.137 0.704 -53.450 1.00 82.44 96 ILE A O 1
ATOM 757 N N . ILE A 1 97 ? 32.758 1.373 -51.396 1.00 84.12 97 ILE A N 1
ATOM 758 C CA . ILE A 1 97 ? 34.035 1.975 -51.820 1.00 84.12 97 ILE A CA 1
ATOM 759 C C . ILE A 1 97 ? 34.945 0.919 -52.461 1.00 84.12 97 ILE A C 1
ATOM 761 O O . ILE A 1 97 ? 35.546 1.174 -53.503 1.00 84.12 97 ILE A O 1
ATOM 765 N N . TRP A 1 98 ? 35.009 -0.284 -51.885 1.00 83.94 98 TRP A N 1
ATOM 766 C CA . TRP A 1 98 ? 35.777 -1.403 -52.430 1.00 83.94 98 TRP A CA 1
ATOM 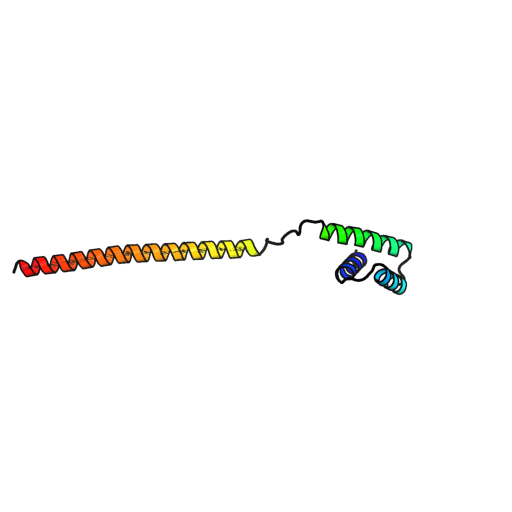767 C C . TRP A 1 98 ? 35.288 -1.832 -53.820 1.00 83.94 98 TRP A C 1
ATOM 769 O O . TRP A 1 98 ? 36.098 -2.025 -54.728 1.00 83.94 98 TRP A O 1
ATOM 779 N N . ILE A 1 99 ? 33.968 -1.945 -54.014 1.00 82.31 99 ILE A N 1
ATOM 780 C CA . ILE A 1 99 ? 33.374 -2.246 -55.326 1.00 82.31 99 ILE A CA 1
ATOM 781 C C . ILE A 1 99 ? 33.697 -1.133 -56.329 1.00 82.31 99 ILE A C 1
ATOM 783 O O . ILE A 1 99 ? 34.075 -1.437 -57.457 1.00 82.31 99 ILE A O 1
ATOM 787 N N . LEU A 1 100 ? 33.606 0.138 -55.927 1.00 84.38 100 LEU A N 1
ATOM 788 C CA . LEU A 1 100 ? 33.871 1.279 -56.805 1.00 84.38 100 LEU A CA 1
ATOM 789 C C . LEU A 1 100 ? 35.337 1.335 -57.258 1.00 84.38 100 LEU A C 1
ATOM 791 O O . LEU A 1 100 ? 35.601 1.509 -58.443 1.00 84.38 100 LEU A O 1
ATOM 795 N N . ILE A 1 101 ? 36.286 1.123 -56.342 1.00 84.62 101 ILE A N 1
ATOM 796 C CA . ILE A 1 101 ? 37.719 1.016 -56.664 1.00 84.62 101 ILE A CA 1
ATOM 797 C C . ILE A 1 101 ? 37.988 -0.145 -57.621 1.00 84.62 101 ILE A C 1
ATOM 799 O O . ILE A 1 101 ? 38.742 0.005 -58.580 1.00 84.62 101 ILE A O 1
ATOM 803 N N . ARG A 1 102 ? 37.340 -1.293 -57.401 1.00 76.50 102 ARG A N 1
ATOM 804 C CA . ARG A 1 102 ? 37.499 -2.462 -58.269 1.00 76.50 102 ARG A CA 1
ATOM 805 C C . ARG A 1 102 ? 36.917 -2.235 -59.665 1.00 76.50 102 ARG A C 1
ATOM 807 O O . ARG A 1 102 ? 37.499 -2.717 -60.629 1.00 76.50 102 ARG A O 1
ATOM 814 N N . TYR A 1 103 ? 35.808 -1.505 -59.773 1.00 74.62 103 TYR A N 1
ATOM 815 C CA . TYR A 1 103 ? 35.207 -1.133 -61.056 1.00 74.62 103 TYR A CA 1
ATOM 816 C C . TYR A 1 103 ? 35.972 -0.020 -61.778 1.00 74.62 103 TYR A C 1
ATOM 818 O O . TYR A 1 103 ? 36.049 -0.052 -62.995 1.00 74.62 103 TYR A O 1
ATOM 826 N N . SER A 1 104 ? 36.560 0.939 -61.057 1.00 69.75 104 SER A N 1
ATOM 827 C CA . SER A 1 104 ? 37.364 2.018 -61.651 1.00 69.75 104 SER A CA 1
ATOM 828 C C . SER A 1 104 ? 38.737 1.553 -62.149 1.00 69.75 104 SER A C 1
ATOM 830 O O . SER A 1 104 ? 39.390 2.289 -62.882 1.00 69.75 104 SER A O 1
ATOM 832 N N . SER A 1 105 ? 39.205 0.385 -61.704 1.00 62.81 105 SER A N 1
ATOM 833 C CA . SER A 1 105 ? 40.470 -0.215 -62.144 1.00 62.81 105 SER A CA 1
ATOM 834 C C . SER A 1 105 ? 40.317 -1.114 -63.383 1.00 62.81 105 SER A C 1
ATOM 836 O O . SER A 1 105 ? 41.310 -1.713 -63.804 1.00 62.81 105 SER A O 1
ATOM 838 N N . PHE A 1 106 ? 39.100 -1.242 -63.921 1.00 53.78 106 PHE A N 1
ATOM 839 C CA . PHE A 1 106 ? 38.777 -1.936 -65.171 1.00 53.78 106 PHE A CA 1
ATOM 840 C C . PHE A 1 106 ? 38.592 -0.923 -66.302 1.00 53.78 106 PHE A C 1
ATOM 842 O O . PHE A 1 106 ? 38.986 -1.259 -67.440 1.00 53.78 106 PHE A O 1
#

Secondary structure (DSSP, 8-state):
-HHHHHHHHHHHTT--HHHHHHHHHHTT--HHHHHHHHHHHHHHHHHHHHS-----TTTHHHHHHHHHHHHHHHHHHHHHHHHHHHHHHHHHHHHHHHHHHHHHT-

Organism: Nonlabens dokdonensis (strain DSM 17205 / KCTC 12402 / DSW-6) (NCBI:txid592029)

Radius of gyration: 36.22 Å; chains: 1; bounding box: 67×18×100 Å

pLDDT: mean 79.07, std 11.81, range [46.06, 95.44]